Protein AF-A0AAW0KUQ9-F1 (afdb_monomer_lite)

Structure (mmCIF, N/CA/C/O backbone):
data_AF-A0AAW0KUQ9-F1
#
_entry.id   AF-A0AAW0KUQ9-F1
#
loop_
_atom_site.group_PDB
_atom_site.id
_atom_site.type_symbol
_atom_site.label_atom_id
_atom_site.label_alt_id
_atom_site.label_comp_id
_atom_site.label_asym_id
_atom_site.label_entity_id
_atom_site.label_seq_id
_atom_site.pdbx_PDB_ins_code
_atom_site.Cartn_x
_atom_site.Cartn_y
_atom_site.Cartn_z
_atom_site.occupancy
_atom_site.B_iso_or_equiv
_atom_site.auth_seq_id
_atom_site.auth_comp_id
_atom_site.auth_asym_id
_atom_site.auth_atom_id
_atom_site.pdbx_PDB_model_num
ATOM 1 N N . ILE A 1 1 ? 41.557 18.511 -35.188 1.00 44.22 1 ILE A N 1
ATOM 2 C CA . ILE A 1 1 ? 40.913 17.539 -34.271 1.00 44.22 1 ILE A CA 1
ATOM 3 C C . ILE A 1 1 ? 39.472 18.002 -34.086 1.00 44.22 1 ILE A C 1
ATOM 5 O O . ILE A 1 1 ? 39.302 19.095 -33.550 1.00 44.22 1 ILE A O 1
ATOM 9 N N . PRO A 1 2 ? 38.449 17.293 -34.593 1.00 38.22 2 PRO A N 1
ATOM 10 C CA . PRO A 1 2 ? 37.069 17.694 -34.353 1.00 38.22 2 PRO A CA 1
ATOM 11 C C . PRO A 1 2 ? 36.775 17.510 -32.862 1.00 38.22 2 PRO A C 1
ATOM 13 O O . PRO A 1 2 ? 37.041 16.447 -32.302 1.00 38.22 2 PRO A O 1
ATOM 16 N N . LYS A 1 3 ? 36.275 18.559 -32.206 1.00 46.00 3 LYS A N 1
ATOM 17 C CA . LYS A 1 3 ? 35.779 18.463 -30.833 1.00 46.00 3 LYS A CA 1
ATOM 18 C C . LYS A 1 3 ? 34.524 17.597 -30.873 1.00 46.00 3 LYS A C 1
ATOM 20 O O . LYS A 1 3 ? 33.524 18.012 -31.449 1.00 46.00 3 LYS A O 1
ATOM 25 N N . ILE A 1 4 ? 34.593 16.402 -30.292 1.00 55.06 4 ILE A N 1
ATOM 26 C CA . ILE A 1 4 ? 33.405 15.598 -30.006 1.00 55.06 4 ILE A CA 1
ATOM 27 C C . ILE A 1 4 ? 32.551 16.455 -29.075 1.00 55.06 4 ILE A C 1
ATOM 29 O O . ILE A 1 4 ? 32.948 16.737 -27.944 1.00 55.06 4 ILE A O 1
ATOM 33 N N . GLN A 1 5 ? 31.426 16.950 -29.585 1.00 54.12 5 GLN A N 1
ATOM 34 C CA . GLN A 1 5 ? 30.425 17.624 -28.775 1.00 54.12 5 GLN A CA 1
ATOM 35 C C . GLN A 1 5 ? 29.954 16.589 -27.752 1.00 54.12 5 GLN A C 1
ATOM 37 O O . GLN A 1 5 ? 29.337 15.591 -28.119 1.00 54.12 5 GLN A O 1
ATOM 42 N N . GLN A 1 6 ? 30.325 16.774 -26.484 1.00 53.06 6 GLN A N 1
ATOM 43 C CA . GLN A 1 6 ? 29.780 15.977 -25.394 1.00 53.06 6 GLN A CA 1
ATOM 44 C C . GLN A 1 6 ? 28.281 16.264 -25.351 1.00 53.06 6 GLN A C 1
ATOM 46 O O . GLN A 1 6 ? 27.852 17.301 -24.848 1.00 53.06 6 GLN A O 1
ATOM 51 N N . VAL A 1 7 ? 27.486 15.376 -25.944 1.00 62.62 7 VAL A N 1
ATOM 52 C CA . VAL A 1 7 ? 26.042 15.362 -25.738 1.00 62.62 7 VAL A CA 1
ATOM 53 C C . VAL A 1 7 ? 25.850 14.954 -24.286 1.00 62.62 7 VAL A C 1
ATOM 55 O O . VAL A 1 7 ? 26.019 13.789 -23.931 1.00 62.62 7 VAL A O 1
ATOM 58 N N . LEU A 1 8 ? 25.591 15.936 -23.426 1.00 61.00 8 LEU A N 1
ATOM 59 C CA . LEU A 1 8 ? 25.205 15.683 -22.049 1.00 61.00 8 LEU A CA 1
ATOM 60 C C . LEU A 1 8 ? 23.800 15.074 -22.096 1.00 61.00 8 LEU A C 1
ATOM 62 O O . LEU A 1 8 ? 22.823 15.777 -22.341 1.00 61.00 8 LEU A O 1
ATOM 66 N N . ILE A 1 9 ? 23.708 13.754 -21.947 1.00 70.31 9 ILE A N 1
ATOM 67 C CA . ILE A 1 9 ? 22.419 13.078 -21.804 1.00 70.31 9 ILE A CA 1
ATOM 68 C C . ILE A 1 9 ? 21.928 13.386 -20.389 1.00 70.31 9 ILE A C 1
ATOM 70 O O . ILE A 1 9 ? 22.537 12.948 -19.413 1.00 70.31 9 ILE A O 1
ATOM 74 N N . GLU A 1 10 ? 20.858 14.173 -20.279 1.00 77.56 10 GLU A N 1
ATOM 75 C CA . GLU A 1 10 ? 20.188 14.412 -19.002 1.00 77.56 10 GLU A CA 1
ATOM 76 C C . GLU A 1 10 ? 19.589 13.092 -18.500 1.00 77.56 10 GLU A C 1
ATOM 78 O O . GLU A 1 10 ? 18.872 12.403 -19.230 1.00 77.56 10 GLU A O 1
ATOM 83 N N . CYS A 1 11 ? 19.907 12.729 -17.259 1.00 80.50 11 CYS A N 1
ATOM 84 C CA . CYS A 1 11 ? 19.450 11.501 -16.625 1.00 80.50 11 CYS A CA 1
ATOM 85 C C . CYS A 1 11 ? 18.866 11.829 -15.250 1.00 80.50 11 CYS A C 1
ATOM 87 O O . CYS A 1 11 ? 19.411 12.664 -14.525 1.00 80.50 11 CYS A O 1
ATOM 89 N N . ARG A 1 12 ? 17.746 11.191 -14.907 1.00 80.88 12 ARG A N 1
ATOM 90 C CA . ARG A 1 12 ? 17.074 11.337 -13.610 1.00 80.88 12 ARG A CA 1
ATOM 91 C C . ARG A 1 12 ? 17.177 10.049 -12.809 1.00 80.88 12 ARG A C 1
ATOM 93 O O . ARG A 1 12 ? 17.339 8.968 -13.371 1.00 80.88 12 ARG A O 1
ATOM 100 N N . GLU A 1 13 ? 17.073 10.185 -11.491 1.00 80.12 13 GLU A N 1
ATOM 101 C CA . GLU A 1 13 ? 17.118 9.079 -10.536 1.00 80.12 13 GLU A CA 1
ATOM 102 C C . GLU A 1 13 ? 15.833 9.054 -9.702 1.00 80.12 13 GLU A C 1
ATOM 104 O O . GLU A 1 13 ? 15.380 10.096 -9.226 1.00 80.12 13 GLU A O 1
ATOM 109 N N . ARG A 1 14 ? 15.237 7.870 -9.513 1.00 73.31 14 ARG A N 1
ATOM 110 C CA . ARG A 1 14 ? 14.106 7.688 -8.586 1.00 73.31 14 ARG A CA 1
ATOM 111 C C . ARG A 1 14 ? 14.604 7.584 -7.133 1.00 73.31 14 ARG A C 1
ATOM 113 O O . ARG A 1 14 ? 15.648 6.967 -6.908 1.00 73.31 14 ARG A O 1
ATOM 120 N N . PRO A 1 15 ? 13.836 8.073 -6.137 1.00 66.94 15 PRO A N 1
ATOM 121 C CA . PRO A 1 15 ? 14.217 7.996 -4.719 1.00 66.94 15 PRO A CA 1
ATOM 122 C C . PRO A 1 15 ? 14.480 6.563 -4.233 1.00 66.94 15 PRO A C 1
ATOM 124 O O . PRO A 1 15 ? 15.316 6.336 -3.359 1.00 66.94 15 PRO A O 1
ATOM 127 N N . PHE A 1 16 ? 13.784 5.587 -4.824 1.00 59.12 16 PHE A N 1
ATOM 128 C CA . PHE A 1 16 ? 13.889 4.173 -4.488 1.00 59.12 16 PHE A CA 1
ATOM 129 C C . PHE A 1 16 ? 14.712 3.425 -5.542 1.00 59.12 16 PHE A C 1
ATOM 131 O O . PHE A 1 16 ? 14.485 3.561 -6.743 1.00 59.12 16 PHE A O 1
ATOM 138 N N . TRP A 1 17 ? 15.667 2.606 -5.090 1.00 68.38 17 TRP A N 1
ATOM 139 C CA . TRP A 1 17 ? 16.513 1.733 -5.927 1.00 68.38 17 TRP A CA 1
ATOM 140 C C . TRP A 1 17 ? 17.450 2.424 -6.922 1.00 68.38 17 TRP A C 1
ATOM 142 O O . TRP A 1 17 ? 18.147 1.732 -7.663 1.00 68.38 17 TRP A O 1
ATOM 152 N N . LYS A 1 18 ? 17.494 3.761 -6.923 1.00 76.00 18 LYS A N 1
ATOM 153 C CA . LYS A 1 18 ? 18.426 4.574 -7.713 1.00 76.00 18 LYS A CA 1
ATOM 154 C C . LYS A 1 18 ? 18.444 4.222 -9.205 1.00 76.00 18 LYS A C 1
ATOM 156 O O . LYS A 1 18 ? 19.491 4.234 -9.851 1.00 76.00 18 LYS A O 1
ATOM 161 N N . GLN A 1 19 ? 17.282 3.865 -9.764 1.00 82.25 19 GLN A N 1
ATOM 162 C CA . GLN A 1 19 ? 17.181 3.599 -11.197 1.00 82.25 19 GLN A CA 1
ATOM 163 C C . GLN A 1 19 ? 17.410 4.905 -11.961 1.00 82.25 19 GLN A C 1
ATOM 165 O O . GLN A 1 19 ? 16.663 5.866 -11.783 1.00 82.25 19 GLN A O 1
ATOM 170 N N . GLN A 1 20 ? 18.429 4.899 -12.817 1.00 84.81 20 GLN A N 1
ATOM 171 C CA . GLN A 1 20 ? 18.730 5.964 -13.766 1.00 84.81 20 GLN A CA 1
ATOM 172 C C . GLN A 1 20 ? 17.827 5.821 -14.999 1.00 84.81 20 GLN A C 1
ATOM 174 O O . GLN A 1 20 ? 17.703 4.722 -15.547 1.00 84.81 20 GLN A O 1
ATOM 179 N N . PHE A 1 21 ? 17.181 6.906 -15.423 1.00 82.62 21 PHE A N 1
ATOM 180 C CA . PHE A 1 21 ? 16.261 6.901 -16.561 1.00 82.62 21 PHE A CA 1
ATOM 181 C C . PHE A 1 21 ? 16.293 8.215 -17.355 1.00 82.62 21 PHE A C 1
ATOM 183 O O . PHE A 1 21 ? 16.642 9.278 -16.838 1.00 82.62 21 PHE A O 1
ATOM 190 N N . CYS A 1 22 ? 15.903 8.141 -18.632 1.00 85.69 22 CYS A N 1
ATOM 191 C CA . CYS A 1 22 ? 15.744 9.321 -19.480 1.00 85.69 22 CYS A CA 1
ATOM 192 C C . CYS A 1 22 ? 14.477 10.108 -19.083 1.00 85.69 22 CYS A C 1
ATOM 194 O O . CYS A 1 22 ? 13.405 9.500 -19.034 1.00 85.69 22 CYS A O 1
ATOM 196 N N . PRO A 1 23 ? 14.539 11.441 -18.873 1.00 85.69 23 PRO A N 1
ATOM 197 C CA . PRO A 1 23 ? 13.382 12.265 -18.491 1.00 85.69 23 PRO A CA 1
ATOM 198 C C . PRO A 1 23 ? 12.157 12.144 -19.411 1.00 85.69 23 PRO A C 1
ATOM 200 O O . PRO A 1 23 ? 11.029 12.367 -18.974 1.00 85.69 23 PRO A O 1
ATOM 203 N N . SER A 1 24 ? 12.342 11.761 -20.680 1.00 84.88 24 SER A N 1
ATOM 204 C CA . SER A 1 24 ? 11.230 11.514 -21.609 1.00 84.88 24 SER A CA 1
ATOM 205 C C . SER A 1 24 ? 10.258 10.448 -21.099 1.00 84.88 24 SER A C 1
ATOM 207 O O . SER A 1 24 ? 9.062 10.528 -21.381 1.00 84.88 24 SER A O 1
ATOM 209 N N . HIS A 1 25 ? 10.751 9.491 -20.308 1.00 84.94 25 HIS A N 1
ATOM 210 C CA . HIS A 1 25 ? 9.937 8.415 -19.755 1.00 84.94 25 HIS A CA 1
ATOM 211 C C . HIS A 1 25 ? 8.918 8.876 -18.701 1.00 84.94 25 HIS A C 1
ATOM 213 O O . HIS A 1 25 ? 8.027 8.119 -18.328 1.00 84.94 25 HIS A O 1
ATOM 219 N N . GLU A 1 26 ? 8.989 10.127 -18.237 1.00 80.81 26 GLU A N 1
ATOM 220 C CA . GLU A 1 26 ? 7.928 10.706 -17.400 1.00 80.81 26 GLU A CA 1
ATOM 221 C C . GLU A 1 26 ? 6.627 10.930 -18.180 1.00 80.81 26 GLU A C 1
ATOM 223 O O . GLU A 1 26 ? 5.550 10.963 -17.588 1.00 80.81 26 GLU A O 1
ATOM 228 N N . HIS A 1 27 ? 6.714 11.055 -19.507 1.00 84.12 27 HIS A N 1
ATOM 229 C CA . HIS A 1 27 ? 5.596 11.465 -20.358 1.00 84.12 27 HIS A CA 1
ATOM 230 C C . HIS A 1 27 ? 5.196 10.405 -21.394 1.00 84.12 27 HIS A C 1
ATOM 232 O O . HIS A 1 27 ? 4.111 10.487 -21.970 1.00 84.12 27 HIS A O 1
ATOM 238 N N . ASP A 1 28 ? 6.036 9.398 -21.639 1.00 86.69 28 ASP A N 1
ATOM 239 C CA . ASP A 1 28 ? 5.830 8.416 -22.713 1.00 86.69 28 ASP A CA 1
ATOM 240 C C . ASP A 1 28 ? 4.979 7.198 -22.319 1.00 86.69 28 ASP A C 1
ATOM 242 O O . ASP A 1 28 ? 4.781 6.288 -23.124 1.00 86.69 28 ASP A O 1
ATOM 246 N N . ARG A 1 29 ? 4.438 7.200 -21.094 1.00 84.06 29 ARG A N 1
ATOM 247 C CA . ARG A 1 29 ? 3.614 6.120 -20.527 1.00 84.06 29 ARG A CA 1
ATOM 248 C C . ARG A 1 29 ? 4.351 4.787 -20.395 1.00 84.06 29 ARG A C 1
ATOM 250 O O . ARG A 1 29 ? 3.696 3.744 -20.336 1.00 84.06 29 ARG A O 1
ATOM 257 N N . THR A 1 30 ? 5.683 4.807 -20.310 1.00 86.81 30 THR A N 1
ATOM 258 C CA . THR A 1 30 ? 6.458 3.623 -19.932 1.00 86.81 30 THR A CA 1
ATOM 259 C C . THR A 1 30 ? 5.879 3.057 -18.634 1.00 86.81 30 THR A C 1
ATOM 261 O O . THR A 1 30 ? 5.769 3.795 -17.650 1.00 86.81 30 THR A O 1
ATOM 264 N N . PRO A 1 31 ? 5.451 1.782 -18.612 1.00 87.19 31 PRO A N 1
ATOM 265 C CA . PRO A 1 31 ? 4.854 1.204 -17.421 1.00 87.19 31 PRO A CA 1
ATOM 266 C C . PRO A 1 31 ? 5.830 1.215 -16.244 1.00 87.19 31 PRO A C 1
ATOM 268 O O . PRO A 1 31 ? 7.039 1.056 -16.413 1.00 87.19 31 PRO A O 1
ATOM 271 N N . GLN A 1 32 ? 5.288 1.391 -15.043 1.00 89.94 32 GLN A N 1
ATOM 272 C CA . GLN A 1 32 ? 6.062 1.544 -13.814 1.00 89.94 32 GLN A CA 1
ATOM 273 C C . GLN A 1 32 ? 5.535 0.594 -12.741 1.00 89.94 32 GLN A C 1
ATOM 275 O O . GLN A 1 32 ? 4.351 0.247 -12.728 1.00 89.94 32 GLN A O 1
ATOM 280 N N . CYS A 1 33 ? 6.410 0.208 -11.816 1.00 90.81 33 CYS A N 1
ATOM 281 C CA . CYS A 1 33 ? 6.032 -0.476 -10.591 1.00 90.81 33 CYS A CA 1
ATOM 282 C C . CYS A 1 33 ? 5.128 0.442 -9.768 1.00 90.81 33 CYS A C 1
ATOM 284 O O . CYS A 1 33 ? 5.529 1.559 -9.446 1.00 90.81 33 CYS A O 1
ATOM 286 N N . CYS A 1 34 ? 3.959 -0.033 -9.353 1.00 89.62 34 CYS A N 1
ATOM 287 C CA . CYS A 1 34 ? 3.047 0.760 -8.536 1.00 89.62 34 CYS A CA 1
ATOM 288 C C . CYS A 1 34 ? 3.533 1.016 -7.102 1.00 89.62 34 CYS A C 1
ATOM 290 O O . CYS A 1 34 ? 2.896 1.788 -6.398 1.00 89.62 34 CYS A O 1
ATOM 292 N N . SER A 1 35 ? 4.606 0.357 -6.652 1.00 88.25 35 SER A N 1
ATOM 293 C CA . SER A 1 35 ? 5.127 0.506 -5.284 1.00 88.25 35 SER A CA 1
ATOM 294 C C . SER A 1 35 ? 6.447 1.261 -5.197 1.00 88.25 35 SER A C 1
ATOM 296 O O . SER A 1 35 ? 6.705 1.905 -4.189 1.00 88.25 35 SER A O 1
ATOM 298 N N . CYS A 1 36 ? 7.313 1.152 -6.207 1.00 86.88 36 CYS A N 1
ATOM 299 C CA . CYS A 1 36 ? 8.636 1.786 -6.188 1.00 86.88 36 CYS A CA 1
ATOM 300 C C . CYS A 1 36 ? 8.924 2.655 -7.413 1.00 86.88 36 CYS A C 1
ATOM 302 O O . CYS A 1 36 ? 10.061 3.087 -7.585 1.00 86.88 36 CYS A O 1
ATOM 304 N N . GLU A 1 37 ? 7.928 2.847 -8.286 1.00 87.19 37 GLU A N 1
ATOM 305 C CA . GLU A 1 37 ? 7.996 3.665 -9.509 1.00 87.19 37 GLU A CA 1
ATOM 306 C C . GLU A 1 37 ? 9.063 3.235 -10.523 1.00 87.19 37 GLU A C 1
ATOM 308 O O . GLU A 1 37 ? 9.320 3.919 -11.514 1.00 87.19 37 GLU A O 1
ATOM 313 N N . ARG A 1 38 ? 9.694 2.079 -10.303 1.00 88.00 38 ARG A N 1
ATOM 314 C CA . ARG A 1 38 ? 10.691 1.540 -11.219 1.00 88.00 38 ARG A CA 1
ATOM 315 C C . ARG A 1 38 ? 10.051 1.277 -12.575 1.00 88.00 38 ARG A C 1
ATOM 317 O O . ARG A 1 38 ? 9.016 0.620 -12.648 1.00 88.00 38 ARG A O 1
ATOM 324 N N . MET A 1 39 ? 10.683 1.751 -13.638 1.00 87.12 39 MET A N 1
ATOM 325 C CA . MET A 1 39 ? 10.212 1.550 -15.003 1.00 87.12 39 MET A CA 1
ATOM 326 C C . MET A 1 39 ? 10.429 0.105 -15.455 1.00 87.12 39 MET A C 1
ATOM 328 O O . MET A 1 39 ? 11.430 -0.541 -15.113 1.00 87.12 39 MET A O 1
ATOM 332 N N . GLU A 1 40 ? 9.484 -0.408 -16.234 1.00 86.69 40 GLU A N 1
ATOM 333 C CA . GLU A 1 40 ? 9.565 -1.717 -16.870 1.00 86.69 40 GLU A CA 1
ATOM 334 C C . GLU A 1 40 ? 10.532 -1.664 -18.059 1.00 86.69 40 GLU A C 1
ATOM 336 O O . GLU A 1 40 ? 10.277 -1.009 -19.069 1.00 86.69 40 GLU A O 1
ATOM 341 N N . THR A 1 41 ? 11.673 -2.344 -17.929 1.00 83.50 41 THR A N 1
ATOM 342 C CA . THR A 1 41 ? 12.632 -2.531 -19.025 1.00 83.50 41 THR A CA 1
ATOM 343 C C . THR A 1 41 ? 12.315 -3.817 -19.787 1.00 83.50 41 THR A C 1
ATOM 345 O O . THR A 1 41 ? 11.654 -4.708 -19.261 1.00 83.50 41 THR A O 1
ATOM 348 N N . ARG A 1 42 ? 12.839 -3.961 -21.012 1.00 81.75 42 ARG A N 1
ATOM 349 C CA . ARG A 1 42 ? 12.634 -5.170 -21.839 1.00 81.75 42 ARG A CA 1
ATOM 350 C C . ARG A 1 42 ? 13.083 -6.467 -21.154 1.00 81.75 42 ARG A C 1
ATOM 352 O O . ARG A 1 42 ? 12.523 -7.523 -21.427 1.00 81.75 42 ARG A O 1
ATOM 359 N N . ASP A 1 43 ? 14.063 -6.371 -20.261 1.00 82.06 43 ASP A N 1
ATOM 360 C CA . ASP A 1 43 ? 14.722 -7.523 -19.640 1.00 82.06 43 ASP A CA 1
ATOM 361 C C . ASP A 1 43 ? 14.128 -7.897 -18.272 1.00 82.06 43 ASP A C 1
ATOM 363 O O . ASP A 1 43 ? 14.513 -8.906 -17.678 1.00 82.06 43 ASP A O 1
ATOM 367 N N . ARG A 1 44 ? 13.201 -7.091 -17.737 1.00 81.62 44 ARG A N 1
ATOM 368 C CA . ARG A 1 44 ? 12.608 -7.297 -16.410 1.00 81.62 44 ARG A CA 1
ATOM 369 C C . ARG A 1 44 ? 11.126 -7.608 -16.530 1.00 81.62 44 ARG A C 1
ATOM 371 O O . ARG A 1 44 ? 10.376 -6.880 -17.163 1.00 81.62 44 ARG A O 1
ATOM 378 N N . LYS A 1 45 ? 10.698 -8.675 -15.858 1.00 85.31 45 LYS A N 1
ATOM 379 C CA . LYS A 1 45 ? 9.288 -9.069 -15.796 1.00 85.31 45 LYS A CA 1
ATOM 380 C C . LYS A 1 45 ? 8.595 -8.387 -14.623 1.00 85.31 45 LYS A C 1
ATOM 382 O O . LYS A 1 45 ? 9.182 -8.234 -13.553 1.00 85.31 45 LYS A O 1
ATOM 387 N N . TYR A 1 46 ? 7.349 -7.996 -14.846 1.00 92.44 46 TYR A N 1
ATOM 388 C CA . TYR A 1 46 ?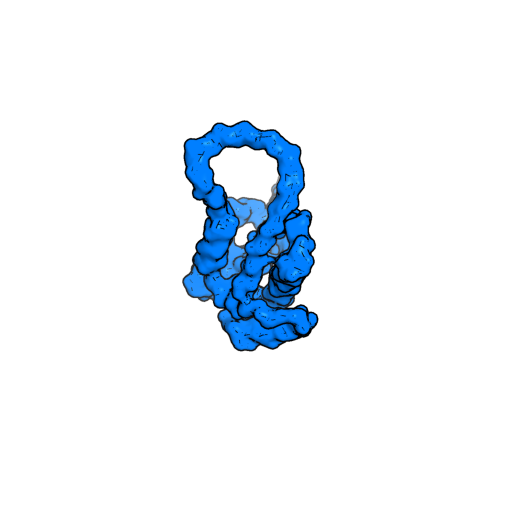 6.454 -7.437 -13.842 1.00 92.44 46 TYR A CA 1
ATOM 389 C C . TYR A 1 46 ? 5.227 -8.342 -13.728 1.00 92.44 46 TYR A C 1
ATOM 391 O O . TYR A 1 46 ? 4.803 -8.944 -14.716 1.00 92.44 46 TYR A O 1
ATOM 399 N N . LEU A 1 47 ? 4.660 -8.434 -12.528 1.00 92.69 47 LEU A N 1
ATOM 400 C CA . LEU A 1 47 ? 3.368 -9.067 -12.298 1.00 92.69 47 LEU A CA 1
ATOM 401 C C . LEU A 1 47 ? 2.260 -8.046 -12.585 1.00 92.69 47 LEU A C 1
ATOM 403 O O . LEU A 1 47 ? 2.319 -6.924 -12.081 1.00 92.69 47 LEU A O 1
ATOM 407 N N . LEU A 1 48 ? 1.266 -8.426 -13.389 1.00 93.12 48 LEU A N 1
ATOM 408 C CA . LEU A 1 48 ? 0.037 -7.653 -13.568 1.00 93.12 48 LEU A CA 1
ATOM 409 C C . LEU A 1 48 ? -0.948 -8.048 -12.462 1.00 93.12 48 LEU A C 1
ATOM 411 O O . LEU A 1 48 ? -1.281 -9.223 -12.339 1.00 93.12 48 LEU A O 1
ATOM 415 N N . LEU A 1 49 ? -1.373 -7.075 -11.664 1.00 91.50 49 LEU A N 1
ATOM 416 C CA . LEU A 1 49 ? -2.394 -7.234 -10.633 1.00 91.50 49 LEU A CA 1
ATOM 417 C C . LEU A 1 49 ? -3.798 -7.158 -11.252 1.00 91.50 49 LEU A C 1
ATOM 419 O O . LEU A 1 49 ? -3.979 -6.544 -12.306 1.00 91.50 49 LEU A O 1
ATOM 423 N N . ASP A 1 50 ? -4.791 -7.728 -10.568 1.00 88.56 50 ASP A N 1
ATOM 424 C CA . ASP A 1 50 ? -6.193 -7.752 -11.022 1.00 88.56 50 ASP A CA 1
ATOM 425 C C . ASP A 1 50 ? -6.787 -6.350 -11.255 1.00 88.56 50 ASP A C 1
ATOM 427 O O . ASP A 1 50 ? -7.577 -6.147 -12.176 1.00 88.56 50 ASP A O 1
ATOM 431 N N . ASP A 1 51 ? -6.331 -5.342 -10.504 1.00 86.69 51 ASP A N 1
ATOM 432 C CA . ASP A 1 51 ? -6.726 -3.939 -10.679 1.00 86.69 51 ASP A CA 1
ATOM 433 C C . ASP A 1 51 ? -5.964 -3.191 -11.801 1.00 86.69 51 ASP A C 1
ATOM 435 O O . ASP A 1 51 ? -6.072 -1.964 -11.945 1.00 86.69 51 ASP A O 1
ATOM 439 N N . GLY A 1 52 ? -5.175 -3.921 -12.596 1.00 89.69 52 GLY A N 1
ATOM 440 C CA . GLY A 1 52 ? -4.412 -3.425 -13.741 1.00 89.69 52 GLY A CA 1
ATOM 441 C C . GLY A 1 52 ? -3.072 -2.770 -13.394 1.00 89.69 52 GLY A C 1
ATOM 442 O O . GLY A 1 52 ? -2.383 -2.277 -14.291 1.00 89.69 52 GLY A O 1
ATOM 443 N N . ARG A 1 53 ? -2.673 -2.729 -12.115 1.00 92.06 53 ARG A N 1
ATOM 444 C CA . ARG A 1 53 ? -1.335 -2.264 -11.711 1.00 92.06 53 ARG A CA 1
ATOM 445 C C . ARG A 1 53 ? -0.249 -3.261 -12.081 1.00 92.06 53 ARG A C 1
ATOM 447 O O . ARG A 1 53 ? -0.488 -4.458 -12.174 1.00 92.06 53 ARG A O 1
ATOM 454 N N . LYS A 1 54 ? 0.978 -2.763 -12.231 1.00 92.88 54 LYS A N 1
ATOM 455 C CA . LYS A 1 54 ? 2.164 -3.602 -12.406 1.00 92.88 54 LYS A CA 1
ATOM 456 C C . LYS A 1 54 ? 3.052 -3.541 -11.176 1.00 92.88 54 LYS A C 1
ATOM 458 O O . LYS A 1 54 ? 3.328 -2.455 -10.672 1.00 92.88 54 LYS A O 1
ATOM 463 N N . LEU A 1 55 ? 3.547 -4.694 -10.742 1.00 93.12 55 LEU A N 1
ATOM 464 C CA . LEU A 1 55 ? 4.453 -4.828 -9.607 1.00 93.12 55 LEU A CA 1
ATOM 465 C C . LEU A 1 55 ? 5.754 -5.496 -10.058 1.00 93.12 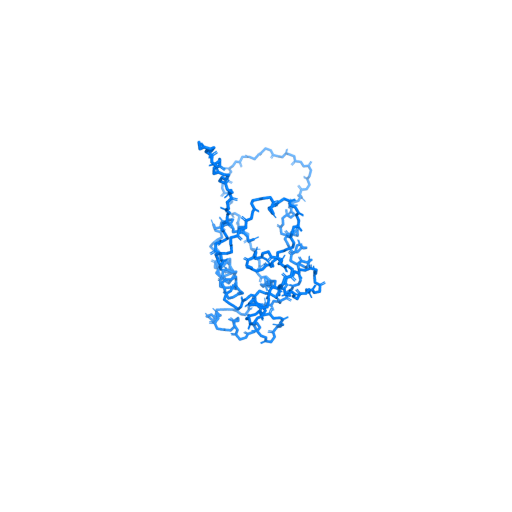55 LEU A C 1
ATOM 467 O O . LEU A 1 55 ? 5.728 -6.536 -10.716 1.00 93.12 55 LEU A O 1
ATOM 471 N N . CYS A 1 56 ? 6.905 -4.903 -9.736 1.00 92.06 56 CYS A N 1
ATOM 472 C CA . CYS A 1 56 ? 8.188 -5.548 -10.014 1.00 92.06 56 CYS A CA 1
ATOM 473 C C . CYS A 1 56 ? 8.420 -6.715 -9.041 1.00 92.06 56 CYS A C 1
ATOM 475 O O . CYS A 1 56 ? 7.929 -6.686 -7.913 1.00 92.06 56 CYS A O 1
ATOM 477 N N . LEU A 1 57 ? 9.200 -7.718 -9.454 1.00 91.00 57 LEU A N 1
ATOM 478 C CA . LEU A 1 57 ? 9.434 -8.922 -8.642 1.00 91.00 57 LEU A CA 1
ATOM 479 C C . LEU A 1 57 ? 10.066 -8.613 -7.273 1.00 91.00 57 LEU A C 1
ATOM 481 O O . LEU A 1 57 ? 9.677 -9.196 -6.276 1.00 91.00 57 LEU A O 1
ATOM 485 N N . GLU A 1 58 ? 10.949 -7.617 -7.201 1.00 90.56 58 GLU A N 1
ATOM 486 C CA . GLU A 1 58 ? 11.569 -7.200 -5.932 1.00 90.56 58 GLU A CA 1
ATOM 487 C C . GLU A 1 58 ? 10.559 -6.586 -4.947 1.00 90.56 58 GLU A C 1
ATOM 489 O O . GLU A 1 58 ? 10.709 -6.712 -3.736 1.00 90.56 58 GLU A O 1
ATOM 494 N N . CYS A 1 59 ? 9.518 -5.908 -5.446 1.00 91.12 59 CYS A N 1
ATOM 495 C CA . CYS A 1 59 ? 8.429 -5.442 -4.588 1.00 91.12 59 CYS A CA 1
ATOM 496 C C . CYS A 1 59 ? 7.459 -6.578 -4.253 1.00 91.12 59 CYS A C 1
ATOM 498 O O . CYS A 1 59 ? 6.957 -6.610 -3.132 1.00 91.12 59 CYS A O 1
ATOM 500 N N . LEU A 1 60 ? 7.231 -7.501 -5.194 1.00 92.62 60 LEU A N 1
ATOM 501 C CA . LEU A 1 60 ? 6.391 -8.682 -5.002 1.00 92.62 60 LEU A CA 1
ATOM 502 C C . LEU A 1 60 ? 6.901 -9.572 -3.863 1.00 92.62 60 LEU A C 1
ATOM 504 O O . LEU A 1 60 ? 6.085 -10.032 -3.076 1.00 92.62 60 LEU A O 1
ATOM 508 N N . ASP A 1 61 ? 8.220 -9.733 -3.715 1.00 92.94 61 ASP A N 1
ATOM 509 C CA . ASP A 1 61 ? 8.841 -10.566 -2.668 1.00 92.94 61 ASP A CA 1
ATOM 510 C C . ASP A 1 61 ? 8.418 -10.194 -1.235 1.00 92.94 61 ASP A C 1
ATOM 512 O O . ASP A 1 61 ? 8.534 -11.002 -0.315 1.00 92.94 61 ASP A O 1
ATOM 516 N N . SER A 1 62 ? 7.940 -8.966 -1.025 1.00 92.75 62 SER A N 1
ATOM 517 C CA . SER A 1 62 ? 7.444 -8.500 0.274 1.00 92.75 62 SER A CA 1
ATOM 518 C C . SER A 1 62 ? 6.021 -7.956 0.217 1.00 92.75 62 SER A C 1
ATOM 520 O O . SER A 1 62 ? 5.571 -7.346 1.187 1.00 92.75 62 SER A O 1
ATOM 522 N N . ALA A 1 63 ? 5.331 -8.097 -0.913 1.00 93.88 63 ALA A N 1
ATOM 523 C CA . ALA A 1 63 ? 4.011 -7.521 -1.094 1.00 93.88 63 ALA A CA 1
ATOM 524 C C . ALA A 1 63 ? 2.974 -8.256 -0.249 1.00 93.88 63 ALA A C 1
ATOM 526 O O . ALA A 1 63 ? 2.975 -9.478 -0.190 1.00 93.88 63 ALA A O 1
ATOM 527 N N . VAL A 1 64 ? 2.081 -7.493 0.377 1.00 93.50 64 VAL A N 1
ATOM 528 C CA . VAL A 1 64 ? 0.918 -8.033 1.083 1.00 93.50 64 VAL A CA 1
ATOM 529 C C . VAL A 1 64 ? -0.200 -8.225 0.067 1.00 93.50 64 VAL A C 1
ATOM 531 O O . VAL A 1 64 ? -0.740 -7.245 -0.461 1.00 93.50 64 VAL A O 1
ATOM 534 N N . MET A 1 65 ? -0.514 -9.478 -0.239 1.00 90.19 65 MET A N 1
ATOM 535 C CA . MET A 1 65 ? -1.425 -9.853 -1.322 1.00 90.19 65 MET A CA 1
ATOM 536 C C . MET A 1 65 ? -2.826 -10.209 -0.826 1.00 90.19 65 MET A C 1
ATOM 538 O O . MET A 1 65 ? -3.786 -10.070 -1.582 1.00 90.19 65 MET A O 1
ATOM 542 N N . ASP A 1 66 ? -2.961 -10.607 0.440 1.00 87.31 66 ASP A N 1
ATOM 543 C CA . ASP A 1 66 ? -4.243 -10.976 1.032 1.00 87.31 66 ASP A CA 1
ATOM 544 C C . ASP A 1 66 ? -4.396 -10.538 2.500 1.00 87.31 66 ASP A C 1
ATOM 546 O O . ASP A 1 66 ? -3.496 -9.983 3.140 1.00 87.31 66 ASP A O 1
ATOM 550 N N . THR A 1 67 ? -5.597 -10.757 3.040 1.00 84.88 67 THR A N 1
ATOM 551 C CA . THR A 1 67 ? -5.935 -10.398 4.421 1.00 84.88 67 THR A CA 1
ATOM 552 C C . THR A 1 67 ? -5.147 -11.205 5.450 1.00 84.88 67 THR A C 1
ATOM 554 O O . THR A 1 67 ? -4.829 -10.661 6.504 1.00 84.88 67 THR A O 1
ATOM 557 N N . ASN A 1 68 ? -4.793 -12.461 5.170 1.00 86.94 68 ASN A N 1
ATOM 558 C CA . ASN A 1 68 ? -4.060 -13.307 6.114 1.00 86.94 68 ASN A CA 1
ATOM 559 C C . ASN A 1 68 ? -2.622 -12.814 6.300 1.00 86.94 68 ASN A C 1
ATOM 561 O O . ASN A 1 68 ? -2.099 -12.867 7.410 1.00 86.94 68 ASN A O 1
ATOM 565 N N . GLU A 1 69 ? -2.004 -12.290 5.243 1.00 88.00 69 GLU A N 1
ATOM 566 C CA . GLU A 1 69 ? -0.687 -11.648 5.307 1.00 88.00 69 GLU A CA 1
ATOM 567 C C . GLU A 1 69 ? -0.735 -10.276 6.001 1.00 88.00 69 GLU A C 1
ATOM 569 O O . GLU A 1 69 ? 0.212 -9.883 6.693 1.00 88.00 69 GLU A O 1
ATOM 574 N N . CYS A 1 70 ? -1.846 -9.548 5.846 1.00 87.94 70 CYS A N 1
ATOM 575 C CA . CYS A 1 70 ? -2.037 -8.220 6.431 1.00 87.94 70 CYS A CA 1
ATOM 576 C C . CYS A 1 70 ? -2.392 -8.270 7.928 1.00 87.94 70 CYS A C 1
ATOM 578 O O . CYS A 1 70 ? -1.931 -7.442 8.714 1.00 87.94 70 CYS A O 1
ATOM 580 N N . GLN A 1 71 ? -3.186 -9.256 8.348 1.00 86.12 71 GLN A N 1
ATOM 581 C CA . GLN A 1 71 ? -3.684 -9.391 9.717 1.00 86.12 71 GLN A CA 1
ATOM 582 C C . GLN A 1 71 ? -2.590 -9.389 10.803 1.00 86.12 71 GLN A C 1
ATOM 584 O O . GLN A 1 71 ? -2.731 -8.623 11.760 1.00 86.12 71 GLN A O 1
ATOM 589 N N . PRO A 1 72 ? -1.494 -10.175 10.710 1.00 88.88 72 PRO A N 1
ATOM 590 C CA . PRO A 1 72 ? -0.444 -10.146 11.729 1.00 88.88 72 PRO A CA 1
ATOM 591 C C . PRO A 1 72 ? 0.231 -8.773 11.811 1.00 88.88 72 PRO A C 1
ATOM 593 O O . PRO A 1 72 ? 0.503 -8.295 12.907 1.00 88.88 72 PRO A O 1
ATOM 596 N N . LEU A 1 73 ? 0.422 -8.096 10.672 1.00 87.62 73 LEU A N 1
ATOM 597 C CA . LEU A 1 73 ? 0.981 -6.743 10.629 1.00 87.62 73 LEU A CA 1
ATOM 598 C C . LEU A 1 73 ? 0.053 -5.727 11.311 1.00 87.62 73 LEU A C 1
ATOM 600 O O . LEU A 1 73 ? 0.513 -4.865 12.053 1.00 87.62 73 LEU A O 1
ATOM 604 N N . TYR A 1 74 ? -1.256 -5.839 11.088 1.00 86.38 74 TYR A N 1
ATOM 605 C CA . TYR A 1 74 ? -2.248 -5.003 11.761 1.00 86.38 74 TYR A CA 1
ATOM 606 C C . TYR A 1 74 ? -2.224 -5.202 13.284 1.00 86.38 74 TYR A C 1
ATOM 608 O O . TYR A 1 74 ? -2.192 -4.221 14.025 1.00 86.38 74 TYR A O 1
ATOM 616 N N . ILE A 1 75 ? -2.162 -6.454 13.749 1.00 85.88 75 ILE A N 1
ATOM 617 C CA . ILE A 1 75 ? -2.084 -6.786 15.180 1.00 85.88 75 ILE A CA 1
ATOM 618 C C . ILE A 1 75 ? -0.796 -6.233 15.806 1.00 85.88 75 ILE A C 1
ATOM 620 O O . ILE A 1 75 ? -0.852 -5.669 16.894 1.00 85.88 75 ILE A O 1
ATOM 624 N N . GLU A 1 76 ? 0.347 -6.342 15.117 1.00 86.94 76 GLU A N 1
ATOM 625 C CA . GLU A 1 76 ? 1.629 -5.773 15.567 1.00 86.94 76 GLU A CA 1
ATOM 626 C C . GLU A 1 76 ? 1.552 -4.250 15.779 1.00 86.94 76 GLU A C 1
ATOM 628 O O . GLU A 1 76 ? 2.160 -3.717 16.707 1.00 86.94 76 GLU A O 1
ATOM 633 N N . ILE A 1 77 ? 0.801 -3.538 14.933 1.00 85.69 77 ILE A N 1
ATOM 634 C CA . ILE A 1 77 ? 0.645 -2.077 15.009 1.00 85.69 77 ILE A CA 1
ATOM 635 C C . ILE A 1 77 ? -0.437 -1.683 16.036 1.00 85.69 77 ILE A C 1
ATOM 637 O O . ILE A 1 77 ? -0.392 -0.595 16.624 1.00 85.69 77 ILE A O 1
ATOM 641 N N . GLN A 1 78 ? -1.417 -2.553 16.291 1.00 80.31 78 GLN A N 1
ATOM 642 C CA . GLN A 1 78 ? -2.541 -2.275 17.179 1.00 80.31 78 GLN A CA 1
ATOM 643 C C . GLN A 1 78 ? -2.165 -2.359 18.664 1.00 80.31 78 GLN A C 1
ATOM 645 O O . GLN A 1 78 ? -2.254 -3.399 19.307 1.00 80.31 78 GLN A O 1
ATOM 650 N N . ASN A 1 79 ? -1.900 -1.205 19.276 1.00 66.38 79 ASN A N 1
ATOM 651 C CA . ASN A 1 79 ? -1.668 -1.087 20.721 1.00 66.38 79 ASN A CA 1
ATOM 652 C C . ASN A 1 79 ? -2.976 -0.967 21.549 1.00 66.38 79 ASN A C 1
ATOM 654 O O . ASN A 1 79 ? -3.216 0.025 22.231 1.00 66.38 79 ASN A O 1
ATOM 658 N N . SER A 1 80 ? -3.843 -1.986 21.478 1.00 57.66 80 SER A N 1
ATOM 659 C CA . SER A 1 80 ? -4.869 -2.331 22.495 1.00 57.66 80 SER A CA 1
ATOM 660 C C . SER A 1 80 ? -6.025 -1.357 22.839 1.00 57.66 80 SER A C 1
ATOM 662 O O . SER A 1 80 ? -6.700 -1.555 23.847 1.00 57.66 80 SER A O 1
ATOM 664 N N . SER A 1 81 ? -6.357 -0.345 22.022 1.00 55.75 81 SER A N 1
ATOM 665 C CA . SER A 1 81 ? -7.389 0.648 22.416 1.00 55.75 81 SER A CA 1
ATOM 666 C C . SER A 1 81 ? -8.839 0.364 21.965 1.00 55.75 81 SER A C 1
ATOM 668 O O . SER A 1 81 ? -9.745 0.575 22.766 1.00 55.75 81 SER A O 1
ATOM 670 N N . LYS A 1 82 ? -9.085 -0.070 20.718 1.00 60.94 82 LYS A N 1
ATOM 671 C CA . LYS A 1 82 ? -10.382 -0.530 20.149 1.00 60.94 82 LYS A CA 1
ATOM 672 C C . LYS A 1 82 ? -10.096 -1.314 18.859 1.00 60.94 82 LYS A C 1
ATOM 674 O O . LYS A 1 82 ? -9.176 -0.923 18.145 1.00 60.94 82 LYS A O 1
ATOM 679 N N . GLU A 1 83 ? -10.853 -2.370 18.551 1.00 65.25 83 GLU A N 1
ATOM 680 C CA . GLU A 1 83 ? -10.776 -3.039 17.240 1.00 65.25 83 GLU A CA 1
ATOM 681 C C . GLU A 1 83 ? -11.470 -2.179 16.184 1.00 65.25 83 GLU A C 1
ATOM 683 O O . GLU A 1 83 ? -12.673 -1.928 16.255 1.00 65.25 83 GLU A O 1
ATOM 688 N N . ILE A 1 84 ? -10.692 -1.693 15.221 1.00 75.31 84 ILE A N 1
ATOM 689 C CA . ILE A 1 84 ? -11.207 -1.023 14.027 1.00 75.31 84 ILE A CA 1
ATOM 690 C C . ILE A 1 84 ? -11.037 -2.009 12.874 1.00 75.31 84 ILE A C 1
ATOM 692 O O . ILE A 1 84 ? -9.896 -2.388 12.608 1.00 75.31 84 ILE A O 1
ATOM 696 N N . PRO A 1 85 ? -12.108 -2.432 12.184 1.00 79.38 85 PRO A N 1
ATOM 697 C CA . PRO A 1 85 ? -11.990 -3.355 11.061 1.00 79.38 85 PRO A CA 1
ATOM 698 C C . PRO A 1 85 ? -10.985 -2.860 10.014 1.00 79.38 85 PRO A C 1
ATOM 700 O O . PRO A 1 85 ? -10.966 -1.673 9.681 1.00 79.38 85 PRO A O 1
ATOM 703 N N . MET A 1 86 ? -10.164 -3.766 9.488 1.00 84.06 86 MET A N 1
ATOM 704 C CA . MET A 1 86 ? -9.207 -3.487 8.417 1.00 84.06 86 MET A CA 1
ATOM 705 C C . MET A 1 86 ? -9.545 -4.346 7.200 1.00 84.06 86 MET A C 1
ATOM 707 O O . MET A 1 86 ? -9.813 -5.539 7.340 1.00 84.06 86 MET A O 1
ATOM 711 N N . PHE A 1 87 ? -9.536 -3.735 6.015 1.00 82.06 87 PHE A N 1
ATOM 712 C CA . PHE A 1 87 ? -9.776 -4.423 4.750 1.00 82.06 87 PHE A CA 1
ATOM 713 C C . PHE A 1 87 ? -8.674 -4.104 3.747 1.00 82.06 87 PHE A C 1
ATOM 715 O O . PHE A 1 87 ? -8.334 -2.939 3.521 1.00 82.06 87 PHE A O 1
ATOM 722 N N . LEU A 1 88 ? -8.159 -5.153 3.109 1.00 78.81 88 LEU A N 1
ATOM 723 C CA . LEU A 1 88 ? -7.300 -5.024 1.943 1.00 78.81 88 LEU A CA 1
ATOM 724 C C . LEU A 1 88 ? -8.193 -4.879 0.704 1.00 78.81 88 LEU A C 1
ATOM 726 O O . LEU A 1 88 ? -9.113 -5.674 0.516 1.00 78.81 88 LEU A O 1
ATOM 730 N N . VAL A 1 89 ? -7.975 -3.840 -0.099 1.00 83.69 89 VAL A N 1
ATOM 731 C CA . VAL A 1 89 ? -8.886 -3.452 -1.184 1.00 83.69 89 VAL A CA 1
ATOM 732 C C . VAL A 1 89 ? -8.151 -3.154 -2.484 1.00 83.69 89 VAL A C 1
ATOM 734 O O . VAL A 1 89 ? -6.978 -2.784 -2.478 1.00 83.69 89 VAL A O 1
ATOM 737 N N . GLU A 1 90 ? -8.862 -3.269 -3.603 1.00 80.75 90 GLU A N 1
ATOM 738 C CA . GLU A 1 90 ? -8.427 -2.782 -4.914 1.00 80.75 90 GLU A CA 1
ATOM 739 C C . GLU A 1 90 ? -8.556 -1.254 -5.028 1.00 80.75 90 GLU A C 1
ATOM 741 O O . GLU A 1 90 ? -9.314 -0.606 -4.293 1.00 80.75 90 GLU A O 1
ATOM 746 N N . ARG A 1 91 ? -7.860 -0.661 -6.008 1.00 79.75 91 ARG A N 1
ATOM 747 C CA . ARG A 1 91 ? -7.865 0.795 -6.242 1.00 79.75 91 ARG A CA 1
ATOM 748 C C . ARG A 1 91 ? -9.277 1.365 -6.426 1.00 79.75 91 ARG A C 1
ATOM 750 O O . ARG A 1 91 ? -9.570 2.467 -5.968 1.00 79.75 91 ARG A O 1
ATOM 757 N N . GLN A 1 92 ? -10.153 0.629 -7.098 1.00 78.50 92 GLN A N 1
ATOM 758 C CA . GLN A 1 92 ? -11.519 1.035 -7.409 1.00 78.50 92 GLN A CA 1
ATOM 759 C C . GLN A 1 92 ? -12.312 1.284 -6.120 1.00 78.50 92 GLN A C 1
ATOM 761 O O . GLN A 1 92 ? -12.928 2.339 -5.972 1.00 78.50 92 GLN A O 1
ATOM 766 N N . ALA A 1 93 ? -12.237 0.357 -5.161 1.00 75.00 93 ALA A N 1
ATOM 767 C CA . ALA A 1 93 ? -12.907 0.482 -3.870 1.00 75.00 93 ALA A CA 1
ATOM 768 C C . ALA A 1 93 ? -12.344 1.649 -3.039 1.00 75.00 93 ALA A C 1
ATOM 770 O O . ALA A 1 93 ? -13.110 2.394 -2.424 1.00 75.00 93 ALA A O 1
ATOM 771 N N . LEU A 1 94 ? -11.022 1.861 -3.079 1.00 72.56 94 LEU A N 1
ATOM 772 C CA . LEU A 1 94 ? -10.378 2.983 -2.391 1.00 72.56 94 LEU A CA 1
ATOM 773 C C . LEU A 1 94 ? -10.841 4.343 -2.947 1.00 72.56 94 LEU A C 1
ATOM 775 O O . LEU A 1 94 ? -11.171 5.252 -2.184 1.00 72.56 94 LEU A O 1
ATOM 779 N N . ASN A 1 95 ? -10.943 4.464 -4.273 1.00 76.25 95 ASN A N 1
ATOM 780 C CA . ASN A 1 95 ? -11.411 5.683 -4.934 1.00 76.25 95 ASN A CA 1
ATOM 781 C C . ASN A 1 95 ? -12.876 5.999 -4.605 1.00 76.25 95 ASN A C 1
ATOM 783 O O . ASN A 1 95 ? -13.206 7.157 -4.352 1.00 76.25 95 ASN A O 1
ATOM 787 N N . VAL A 1 96 ? -13.751 4.987 -4.558 1.00 71.75 96 VAL A N 1
ATOM 788 C CA . VAL A 1 96 ? -15.155 5.174 -4.151 1.00 71.75 96 VAL A CA 1
ATOM 789 C C . VAL A 1 96 ? -15.222 5.742 -2.732 1.00 71.75 96 VAL A C 1
ATOM 791 O O . VAL A 1 96 ? -15.856 6.776 -2.518 1.00 71.75 96 VAL A O 1
ATOM 794 N N . ALA A 1 97 ? -14.494 5.151 -1.780 1.00 68.94 97 ALA A N 1
ATOM 795 C CA . ALA A 1 97 ? -14.448 5.642 -0.402 1.00 68.94 97 ALA A CA 1
ATOM 796 C C . ALA A 1 97 ? -13.955 7.100 -0.305 1.00 68.94 97 ALA A C 1
ATOM 798 O O . ALA A 1 97 ? -14.497 7.895 0.470 1.00 68.94 97 ALA A O 1
ATOM 799 N N . TRP A 1 98 ? -12.968 7.481 -1.122 1.00 67.75 98 TRP A N 1
ATOM 800 C CA . TRP A 1 98 ? -12.491 8.861 -1.211 1.00 67.75 98 TRP A CA 1
ATOM 801 C C . TRP A 1 98 ? -13.570 9.822 -1.725 1.00 67.75 98 TRP A C 1
ATOM 803 O O . TRP A 1 98 ? -13.814 10.865 -1.113 1.00 67.75 98 TRP A O 1
ATOM 813 N N . THR A 1 99 ? -14.257 9.459 -2.814 1.00 64.06 99 THR A N 1
ATOM 814 C CA . THR A 1 99 ? -15.327 10.289 -3.391 1.00 64.06 99 THR A CA 1
ATOM 815 C C . THR A 1 99 ? -16.496 10.491 -2.428 1.00 64.06 99 THR A C 1
ATOM 817 O O . THR A 1 99 ? -17.004 11.607 -2.321 1.00 64.06 99 THR A O 1
ATOM 820 N N . GLU A 1 100 ? -16.872 9.467 -1.654 1.00 67.31 100 GLU A N 1
ATOM 821 C CA . GLU A 1 100 ? -17.913 9.593 -0.627 1.00 67.31 100 GLU A CA 1
ATOM 822 C C . GLU A 1 100 ? -17.487 10.520 0.522 1.00 67.31 100 GLU A C 1
ATOM 824 O O . GLU A 1 100 ? -18.281 11.339 0.986 1.00 67.31 100 GLU A O 1
ATOM 829 N N . LYS A 1 101 ? -16.219 10.466 0.955 1.00 61.06 101 LYS A N 1
ATOM 830 C CA . LYS A 1 101 ? -15.676 11.364 1.993 1.00 61.06 101 LYS A CA 1
ATOM 831 C C . LYS A 1 101 ? -15.652 12.830 1.549 1.00 61.06 101 LYS A C 1
ATOM 833 O O . LYS A 1 101 ? -15.811 13.721 2.384 1.00 61.06 101 LYS A O 1
ATOM 838 N N . MET A 1 102 ? -15.423 13.079 0.260 1.00 50.69 102 MET A N 1
ATOM 839 C CA . MET A 1 102 ? -15.317 14.423 -0.314 1.00 50.69 102 MET A CA 1
ATOM 840 C C . MET A 1 102 ? -16.647 15.022 -0.774 1.00 50.69 102 MET A C 1
ATOM 842 O O . MET A 1 102 ? -16.664 16.196 -1.145 1.00 50.69 102 MET A O 1
ATOM 846 N N . ARG A 1 103 ? -17.762 14.280 -0.725 1.00 45.53 103 ARG A N 1
ATOM 847 C CA . ARG A 1 103 ? -19.081 14.848 -1.027 1.00 45.53 103 ARG A CA 1
ATOM 848 C C . ARG A 1 103 ? -19.384 16.016 -0.078 1.00 45.53 103 ARG A C 1
ATOM 850 O O . ARG A 1 103 ? -19.493 15.804 1.135 1.00 45.53 103 ARG A O 1
ATOM 857 N N . PRO A 1 104 ? -19.573 17.247 -0.591 1.00 38.03 104 PRO A N 1
ATOM 858 C CA . PRO A 1 104 ? -20.108 18.327 0.219 1.00 38.03 104 PRO A CA 1
ATOM 859 C C . PRO A 1 104 ? -21.497 17.908 0.701 1.00 38.03 104 PRO A C 1
ATOM 861 O O . PRO A 1 104 ? -22.345 17.523 -0.105 1.00 38.03 104 PRO A O 1
ATOM 864 N N . ARG A 1 105 ?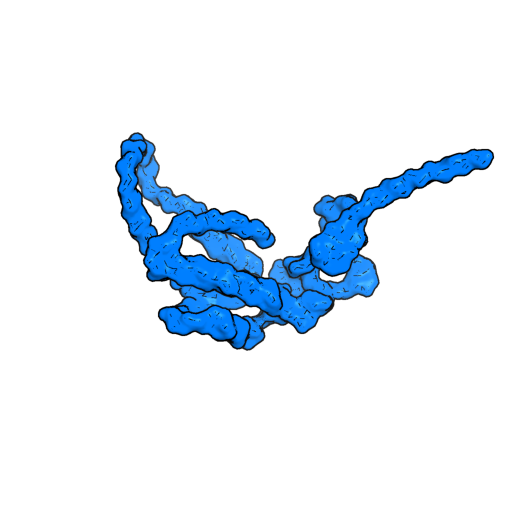 -21.753 17.978 2.012 1.00 45.03 105 ARG A N 1
ATOM 865 C CA . ARG A 1 105 ? -23.124 17.896 2.526 1.00 45.03 105 ARG A CA 1
ATOM 866 C C . ARG A 1 105 ? -23.863 19.143 2.046 1.00 45.03 105 ARG A C 1
ATOM 868 O O . ARG A 1 105 ? -23.775 20.187 2.683 1.00 45.03 105 ARG A O 1
ATOM 875 N N . MET A 1 106 ? -24.540 19.043 0.909 1.00 35.41 106 MET A N 1
ATOM 876 C CA . MET A 1 106 ? -25.488 20.058 0.469 1.00 35.41 106 MET A CA 1
ATOM 877 C C . MET A 1 106 ? -26.703 19.973 1.394 1.00 35.41 106 MET A C 1
ATOM 879 O O . MET A 1 106 ? -27.432 18.985 1.369 1.00 35.41 106 MET A O 1
ATOM 883 N N . VAL A 1 107 ? -26.877 20.979 2.249 1.00 38.09 107 VAL A N 1
ATOM 884 C CA . VAL A 1 107 ? -28.141 21.242 2.941 1.00 38.09 107 VAL A CA 1
ATOM 885 C C . VAL A 1 107 ? -28.752 22.454 2.248 1.00 38.09 107 VAL A C 1
ATOM 887 O O . VAL A 1 107 ? -28.146 23.521 2.244 1.00 38.09 107 VAL A O 1
ATOM 890 N N . ASP A 1 108 ? 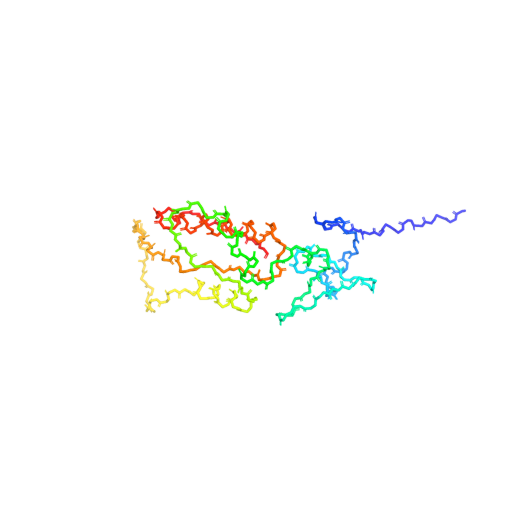-29.881 22.215 1.585 1.00 41.00 108 ASP A N 1
ATOM 891 C CA . ASP A 1 108 ? -30.861 23.148 1.017 1.00 41.00 108 ASP A CA 1
ATOM 892 C C . ASP A 1 108 ? -30.399 24.577 0.691 1.00 41.00 108 ASP A C 1
ATOM 894 O O . ASP A 1 108 ? -30.455 25.477 1.519 1.00 41.00 108 ASP A O 1
ATOM 898 N N . ASN A 1 109 ? -30.013 24.748 -0.578 1.00 40.81 109 ASN A N 1
ATOM 899 C CA . ASN A 1 109 ? -30.169 25.876 -1.515 1.00 40.81 109 ASN A CA 1
ATOM 900 C C . ASN A 1 109 ? -30.497 27.317 -1.039 1.00 40.81 109 ASN A C 1
ATOM 902 O O . ASN A 1 109 ? -31.095 28.074 -1.805 1.00 40.81 109 ASN A O 1
ATOM 906 N N . GLN A 1 110 ? -30.094 27.752 0.152 1.00 35.22 110 GLN A N 1
ATOM 907 C CA . GLN A 1 110 ? -30.188 29.150 0.573 1.00 35.22 110 GLN A CA 1
ATOM 908 C C . GLN A 1 110 ? -28.840 29.643 1.093 1.00 35.22 110 GLN A C 1
ATOM 910 O O . GLN A 1 110 ? -28.276 29.117 2.049 1.00 35.22 110 GLN A O 1
ATOM 915 N N . ILE A 1 111 ? -28.325 30.676 0.426 1.00 34.94 111 ILE A N 1
ATOM 916 C CA . ILE A 1 111 ? -27.192 31.472 0.889 1.00 34.94 111 ILE A CA 1
ATOM 917 C C . ILE A 1 111 ? -27.704 32.274 2.088 1.00 34.94 111 ILE A C 1
ATOM 919 O O . ILE A 1 111 ? -28.422 33.256 1.915 1.00 34.94 111 ILE A O 1
ATOM 923 N N . ILE A 1 112 ? -27.381 31.819 3.296 1.00 33.53 112 ILE A N 1
ATOM 924 C CA . ILE A 1 112 ? -27.568 32.587 4.529 1.00 33.53 112 ILE A CA 1
ATOM 925 C C . ILE A 1 112 ? -26.203 33.176 4.877 1.00 33.53 112 ILE A C 1
ATOM 927 O O . ILE A 1 112 ? -25.223 32.434 4.962 1.00 33.53 112 ILE A O 1
ATOM 931 N N . ASP A 1 113 ? -26.143 34.497 5.018 1.00 34.66 113 ASP A N 1
ATOM 932 C CA . ASP A 1 113 ? -24.942 35.241 5.397 1.00 34.66 113 ASP A CA 1
ATOM 933 C C . ASP A 1 113 ? -24.365 34.667 6.705 1.00 34.66 113 ASP A C 1
ATOM 935 O O . ASP A 1 113 ? -25.069 34.536 7.711 1.00 34.66 113 ASP A O 1
ATOM 939 N N . VAL A 1 114 ? -23.112 34.207 6.664 1.00 39.16 114 VAL A N 1
ATOM 940 C CA . VAL A 1 114 ? -22.466 33.521 7.790 1.00 39.16 114 VAL A CA 1
ATOM 941 C C . VAL A 1 114 ? -21.815 34.575 8.673 1.00 39.16 114 VAL A C 1
ATOM 943 O O . VAL A 1 114 ? -20.648 34.918 8.496 1.00 39.16 114 VAL A O 1
ATOM 946 N N . GLU A 1 115 ? -22.549 35.039 9.681 1.00 40.62 115 GLU A N 1
ATOM 947 C CA . GLU A 1 115 ? -21.914 35.595 10.873 1.00 40.62 115 GLU A CA 1
ATOM 948 C C . GLU A 1 115 ? -21.104 34.480 11.550 1.00 40.62 115 GLU A C 1
ATOM 950 O O . GLU A 1 115 ? -21.625 33.447 11.995 1.00 40.62 115 GLU A O 1
ATOM 955 N N . THR A 1 116 ? -19.785 34.671 11.555 1.00 40.31 116 THR A N 1
ATOM 956 C CA . THR A 1 116 ? -18.783 33.758 12.102 1.00 40.31 116 THR A CA 1
ATOM 957 C C . THR A 1 116 ? -18.815 33.758 13.625 1.00 40.31 116 THR A C 1
ATOM 959 O O . THR A 1 116 ? -17.914 34.275 14.279 1.00 40.31 116 THR A O 1
ATOM 962 N N . GLU A 1 117 ? -19.828 33.129 14.203 1.00 31.25 117 GLU A N 1
ATOM 963 C CA . GLU A 1 117 ? -19.741 32.650 15.578 1.00 31.25 117 GLU A CA 1
ATOM 964 C C . GLU A 1 117 ? -19.006 31.301 15.578 1.00 31.25 117 GLU A C 1
ATOM 966 O O . GLU A 1 117 ? -19.378 30.409 14.799 1.00 31.25 117 GLU A O 1
ATOM 971 N N . PRO A 1 118 ? -17.971 31.101 16.421 1.00 36.31 118 PRO A N 1
ATOM 972 C CA . PRO A 1 118 ? -17.214 29.860 16.490 1.00 36.31 118 PRO A CA 1
ATOM 973 C C . PRO A 1 118 ? -18.080 28.771 17.129 1.00 36.31 118 PRO A C 1
ATOM 975 O O . PRO A 1 118 ? -17.920 28.378 18.284 1.00 36.31 118 PRO A O 1
ATOM 978 N N . ARG A 1 119 ? -19.024 28.233 16.356 1.00 36.81 119 ARG A N 1
ATOM 979 C CA . ARG A 1 119 ? -19.715 27.002 16.710 1.00 36.81 119 ARG A CA 1
ATOM 980 C C . ARG A 1 119 ? -18.671 25.901 16.693 1.00 36.81 119 ARG A C 1
ATOM 982 O O . ARG A 1 119 ? -18.175 25.502 15.641 1.00 36.81 119 ARG A O 1
ATOM 989 N N . ARG A 1 120 ? -18.347 25.392 17.880 1.00 41.09 120 ARG A N 1
ATOM 990 C CA . ARG A 1 120 ? -17.587 24.157 18.064 1.00 41.09 120 ARG A CA 1
ATOM 991 C C . ARG A 1 120 ? -18.376 23.024 17.408 1.00 41.09 120 ARG A C 1
ATOM 993 O O . ARG A 1 120 ? -19.235 22.406 18.032 1.00 41.09 120 ARG A O 1
ATOM 1000 N N . LEU A 1 121 ? -18.106 22.781 16.128 1.00 42.62 121 LEU A N 1
ATOM 1001 C CA . LEU A 1 121 ? -18.636 21.649 15.385 1.00 42.62 121 LEU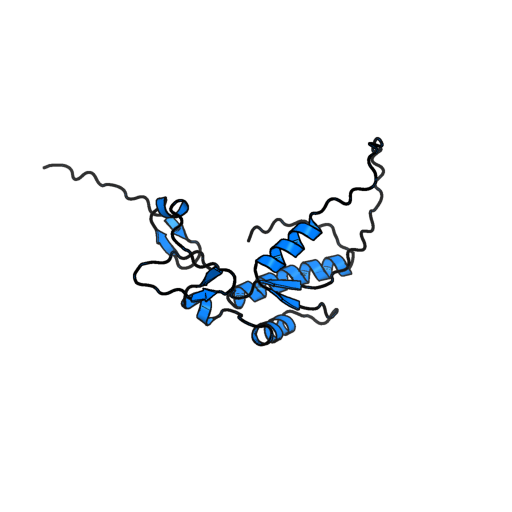 A CA 1
ATOM 1002 C C . LEU A 1 121 ? -18.069 20.386 16.034 1.00 42.62 121 LEU A C 1
ATOM 1004 O O . LEU A 1 121 ? -16.970 19.943 15.708 1.00 42.62 121 LEU A O 1
ATOM 1008 N N . ILE A 1 122 ? -18.807 19.801 16.978 1.00 42.50 122 ILE A N 1
ATOM 1009 C CA . ILE A 1 122 ? -18.533 18.447 17.456 1.00 42.50 122 ILE A CA 1
ATOM 1010 C C . ILE A 1 122 ? -18.910 17.515 16.300 1.00 42.50 122 ILE A C 1
ATOM 1012 O O . ILE A 1 122 ? -19.996 16.940 16.265 1.00 42.50 122 ILE A O 1
ATOM 1016 N N . ARG A 1 123 ? -18.034 17.403 15.294 1.00 47.03 123 ARG A N 1
ATOM 1017 C CA . ARG A 1 123 ? -18.151 16.372 14.266 1.00 47.03 123 ARG A CA 1
ATOM 1018 C C . ARG A 1 123 ? -17.879 15.038 14.953 1.00 47.03 123 ARG A C 1
ATOM 1020 O O . ARG A 1 123 ? -16.730 14.664 15.157 1.00 47.03 123 ARG A O 1
ATOM 1027 N N . ARG A 1 124 ? -18.943 14.321 15.320 1.00 46.06 124 ARG A N 1
ATOM 1028 C CA . ARG A 1 124 ? -18.868 12.882 15.597 1.00 46.06 124 ARG A CA 1
ATOM 1029 C C . ARG A 1 124 ? -18.587 12.189 14.264 1.00 46.06 124 ARG A C 1
ATOM 1031 O O . ARG A 1 124 ? -19.505 11.911 13.504 1.00 46.06 124 ARG A O 1
ATOM 1038 N N . CYS A 1 125 ? -17.310 12.049 13.931 1.00 56.22 125 CYS A N 1
ATOM 1039 C CA . CYS A 1 125 ? -16.864 11.268 12.787 1.00 56.22 125 CYS A CA 1
ATOM 1040 C C . CYS A 1 125 ? -16.532 9.872 13.312 1.00 56.22 125 CYS A C 1
ATOM 1042 O O . CYS A 1 125 ? -15.560 9.710 14.051 1.00 56.22 125 CYS A O 1
ATOM 1044 N N . GLU A 1 126 ? -17.378 8.896 13.007 1.00 64.44 126 GLU A N 1
ATOM 1045 C CA . GLU A 1 126 ? -17.121 7.502 13.357 1.00 64.44 126 GLU A CA 1
ATOM 1046 C C . GLU A 1 126 ? -16.097 6.930 12.376 1.00 64.44 126 GLU A C 1
ATOM 1048 O O . GLU A 1 126 ? -16.234 7.069 11.161 1.00 64.44 126 GLU A O 1
ATOM 1053 N N . VAL A 1 127 ? -15.037 6.323 12.906 1.00 72.00 127 VAL A N 1
ATOM 1054 C CA . VAL A 1 127 ? -14.097 5.550 12.092 1.00 72.00 127 VAL A CA 1
ATOM 1055 C C . VAL A 1 127 ? -14.716 4.174 11.902 1.00 72.00 127 VAL A C 1
ATOM 1057 O O . VAL A 1 127 ? -14.861 3.437 12.874 1.00 72.00 127 VAL A O 1
ATOM 1060 N N . THR A 1 128 ? -15.109 3.851 10.673 1.00 76.44 128 THR A N 1
ATOM 1061 C CA . THR A 1 128 ? -15.811 2.601 10.353 1.00 76.44 128 THR A CA 1
ATOM 1062 C C . THR A 1 128 ? -14.855 1.468 9.998 1.00 76.44 128 THR A C 1
ATOM 1064 O O . THR A 1 128 ? -15.067 0.339 10.428 1.00 76.44 128 THR A O 1
ATOM 1067 N N . ALA A 1 129 ? -13.798 1.764 9.239 1.00 80.94 129 ALA A N 1
ATOM 1068 C CA . ALA A 1 129 ? -12.767 0.808 8.857 1.00 80.94 129 ALA A CA 1
ATOM 1069 C C . ALA A 1 129 ? -11.484 1.512 8.386 1.00 80.94 129 ALA A C 1
ATOM 1071 O O . ALA A 1 129 ? -11.509 2.695 8.036 1.00 80.94 129 ALA A O 1
ATOM 1072 N N . ILE A 1 130 ? -10.382 0.764 8.335 1.00 83.62 130 ILE A N 1
ATOM 1073 C CA . ILE A 1 130 ? -9.133 1.146 7.667 1.00 83.62 130 ILE A CA 1
ATOM 1074 C C . ILE A 1 130 ? -9.038 0.354 6.363 1.00 83.62 130 ILE A C 1
ATOM 1076 O O . ILE A 1 130 ? -9.071 -0.875 6.375 1.00 83.62 130 ILE A O 1
ATOM 1080 N N . LEU A 1 131 ? -8.937 1.059 5.237 1.00 84.12 131 LEU A N 1
ATOM 1081 C CA . LEU A 1 131 ? -8.778 0.452 3.918 1.00 84.12 131 LEU A CA 1
ATOM 1082 C C . LEU A 1 131 ? -7.321 0.578 3.485 1.00 84.12 131 LEU A C 1
ATOM 1084 O O . LEU A 1 131 ? -6.774 1.680 3.501 1.00 84.12 131 LEU A O 1
ATOM 1088 N N . VAL A 1 132 ? -6.707 -0.531 3.079 1.00 85.75 132 VAL A N 1
ATOM 1089 C CA . VAL A 1 132 ? -5.328 -0.549 2.578 1.00 85.75 132 VAL A CA 1
ATOM 1090 C C . VAL A 1 132 ? -5.298 -1.166 1.191 1.00 85.75 132 VAL A C 1
ATOM 1092 O O . VAL A 1 132 ? -5.932 -2.187 0.944 1.00 85.75 132 VAL A O 1
ATOM 1095 N N . LEU A 1 133 ? -4.570 -0.544 0.269 1.00 87.94 133 LEU A N 1
ATOM 1096 C CA . LEU A 1 133 ? -4.412 -1.059 -1.087 1.00 87.94 133 LEU A CA 1
ATOM 1097 C C . LEU A 1 133 ? -3.554 -2.337 -1.072 1.00 87.94 133 LEU A C 1
ATOM 1099 O O . LEU A 1 133 ? -2.459 -2.333 -0.511 1.00 87.94 133 LEU A O 1
ATOM 1103 N N . TYR A 1 134 ? -4.024 -3.415 -1.704 1.00 90.44 134 TYR A N 1
ATOM 1104 C CA . TYR A 1 134 ? -3.246 -4.658 -1.827 1.00 90.44 134 TYR A CA 1
ATOM 1105 C C . TYR A 1 134 ? -2.016 -4.504 -2.737 1.00 90.44 134 TYR A C 1
ATOM 1107 O O . TYR A 1 134 ? -1.908 -3.557 -3.524 1.00 90.44 134 TYR A O 1
ATOM 1115 N N . GLY A 1 135 ? -1.080 -5.449 -2.659 1.00 89.06 135 GLY A N 1
ATOM 1116 C CA . GLY A 1 135 ? 0.103 -5.469 -3.521 1.00 89.06 135 GLY A CA 1
ATOM 1117 C C . GLY A 1 135 ? 1.138 -4.398 -3.170 1.00 89.06 135 GLY A C 1
ATOM 1118 O O . GLY A 1 135 ? 1.946 -4.021 -4.016 1.00 89.06 135 GLY A O 1
ATOM 1119 N N . LEU A 1 136 ? 1.102 -3.877 -1.939 1.00 91.00 136 LEU A N 1
ATOM 1120 C CA . LEU A 1 136 ? 2.123 -2.980 -1.401 1.00 91.00 136 LEU A CA 1
ATOM 1121 C C . LEU A 1 136 ? 3.141 -3.772 -0.559 1.00 91.00 136 LEU A C 1
ATOM 1123 O O . LEU A 1 136 ? 2.734 -4.656 0.201 1.00 91.00 136 LEU A O 1
ATOM 1127 N N . PRO A 1 137 ? 4.452 -3.460 -0.649 1.00 93.25 137 PRO A N 1
ATOM 1128 C CA . PRO A 1 137 ? 5.482 -4.026 0.220 1.00 93.25 137 PRO A CA 1
ATOM 1129 C C . PRO A 1 137 ? 5.120 -3.911 1.702 1.00 93.25 137 PRO A C 1
ATOM 1131 O O . PRO A 1 137 ? 4.638 -2.866 2.137 1.00 93.25 137 PRO A O 1
ATOM 1134 N N . ARG A 1 138 ? 5.426 -4.936 2.504 1.00 91.44 138 ARG A N 1
ATOM 1135 C CA . ARG A 1 138 ? 5.043 -5.046 3.924 1.00 91.44 138 ARG A CA 1
ATOM 1136 C C . ARG A 1 138 ? 5.401 -3.808 4.748 1.00 91.44 138 ARG A C 1
ATOM 1138 O O . ARG A 1 138 ? 4.593 -3.363 5.555 1.00 91.44 138 ARG A O 1
ATOM 1145 N N . LEU A 1 139 ? 6.580 -3.222 4.529 1.00 90.12 139 LEU A N 1
ATOM 1146 C CA . LEU A 1 139 ? 6.996 -1.992 5.217 1.00 90.12 139 LEU A CA 1
ATOM 1147 C C . LEU A 1 139 ? 6.129 -0.784 4.839 1.00 90.12 139 LEU A C 1
ATOM 1149 O O . LEU A 1 139 ? 5.755 -0.003 5.711 1.00 90.12 139 LEU A O 1
ATOM 1153 N N . LEU A 1 140 ? 5.779 -0.650 3.557 1.00 89.69 140 LEU A N 1
ATOM 1154 C CA . LEU A 1 140 ? 4.909 0.423 3.082 1.00 89.69 140 LEU A CA 1
ATOM 1155 C C . LEU A 1 140 ? 3.490 0.241 3.635 1.00 89.69 140 LEU A C 1
ATOM 1157 O O . LEU A 1 140 ? 2.953 1.165 4.242 1.00 89.69 140 LEU A O 1
ATOM 1161 N N . THR A 1 141 ? 2.939 -0.970 3.530 1.00 91.44 141 THR A N 1
ATOM 1162 C CA . THR A 1 141 ? 1.663 -1.370 4.145 1.00 91.44 141 THR A CA 1
ATOM 1163 C C . THR A 1 141 ? 1.639 -1.039 5.637 1.00 91.44 141 THR A C 1
ATOM 1165 O O . THR A 1 141 ? 0.693 -0.420 6.117 1.00 91.44 141 THR A O 1
ATOM 1168 N N . GLY A 1 142 ? 2.705 -1.375 6.369 1.00 91.38 142 GLY A N 1
ATOM 1169 C CA . GLY A 1 142 ? 2.820 -1.095 7.799 1.00 91.38 142 GLY A CA 1
ATOM 1170 C C . GLY A 1 142 ? 2.843 0.401 8.110 1.00 91.38 142 GLY A C 1
ATOM 1171 O O . GLY A 1 142 ? 2.166 0.846 9.033 1.00 91.38 142 GLY A O 1
ATOM 1172 N N . SER A 1 143 ? 3.562 1.196 7.311 1.00 90.06 143 SER A N 1
ATOM 1173 C CA . SER A 1 143 ? 3.584 2.655 7.473 1.00 90.06 143 SER A CA 1
ATOM 1174 C C . SER A 1 143 ? 2.209 3.296 7.240 1.00 90.06 143 SER A C 1
ATOM 1176 O O . SER A 1 143 ? 1.795 4.142 8.032 1.00 90.06 143 SER A O 1
ATOM 1178 N N . ILE A 1 144 ? 1.469 2.838 6.222 1.00 89.56 144 ILE A N 1
ATOM 1179 C CA . ILE A 1 144 ? 0.101 3.287 5.925 1.00 89.56 144 ILE A CA 1
ATOM 1180 C C . ILE A 1 144 ? -0.841 2.895 7.063 1.00 89.56 144 ILE A C 1
ATOM 1182 O O . ILE A 1 144 ? -1.577 3.738 7.565 1.00 89.56 144 ILE A O 1
ATOM 1186 N N . LEU A 1 145 ? -0.784 1.645 7.529 1.00 90.19 145 LEU A N 1
ATOM 1187 C CA . LEU A 1 145 ? -1.587 1.185 8.662 1.00 90.19 145 LEU A CA 1
ATOM 1188 C C . LEU A 1 145 ? -1.333 2.030 9.911 1.00 90.19 145 LEU A C 1
ATOM 1190 O O . LEU A 1 145 ? -2.279 2.546 10.498 1.00 90.19 145 LEU A O 1
ATOM 1194 N N . ALA A 1 146 ? -0.072 2.234 10.290 1.00 89.75 146 ALA A N 1
ATOM 1195 C CA . ALA A 1 146 ? 0.278 3.058 11.444 1.00 89.75 146 ALA A CA 1
ATOM 1196 C C . ALA A 1 146 ? -0.227 4.503 11.294 1.00 89.75 146 ALA A C 1
ATOM 1198 O O . ALA A 1 146 ? -0.758 5.079 12.249 1.00 89.75 146 ALA A O 1
ATOM 1199 N N . HIS A 1 147 ? -0.108 5.072 10.092 1.00 86.56 147 HIS A N 1
ATOM 1200 C CA . HIS A 1 147 ? -0.614 6.403 9.773 1.00 86.56 147 HIS A CA 1
ATOM 1201 C C . HIS A 1 147 ? -2.137 6.496 9.945 1.00 86.56 147 HIS A C 1
ATOM 1203 O O . HIS A 1 147 ? -2.639 7.364 10.664 1.00 86.56 147 HIS A O 1
ATOM 1209 N N . GLU A 1 148 ? -2.884 5.569 9.349 1.00 85.31 148 GLU A N 1
ATOM 1210 C CA . GLU A 1 148 ? -4.344 5.560 9.433 1.00 85.31 148 GLU A CA 1
ATOM 1211 C C . GLU A 1 148 ? -4.843 5.246 10.849 1.00 85.31 148 GLU A C 1
ATOM 1213 O O . GLU A 1 148 ? -5.820 5.838 11.315 1.00 85.31 148 GLU A O 1
ATOM 1218 N N . MET A 1 149 ? -4.141 4.384 11.587 1.00 85.88 149 MET A N 1
ATOM 1219 C CA . MET A 1 149 ? -4.451 4.076 12.985 1.00 85.88 149 MET A CA 1
ATOM 1220 C C . MET A 1 149 ? -4.227 5.281 13.899 1.00 85.88 149 MET A C 1
ATOM 1222 O O . MET A 1 149 ? -5.043 5.525 14.791 1.00 85.88 149 MET A O 1
ATOM 1226 N N . MET A 1 150 ? -3.187 6.084 13.651 1.00 86.00 150 MET A N 1
ATOM 1227 C CA . MET A 1 150 ? -2.981 7.357 14.346 1.00 86.00 150 MET A CA 1
ATOM 1228 C C . MET A 1 150 ? -4.162 8.311 14.109 1.00 86.00 150 MET A C 1
ATOM 1230 O O . MET A 1 150 ? -4.729 8.847 15.066 1.00 86.00 150 MET A O 1
ATOM 1234 N N . HIS A 1 151 ? -4.597 8.481 12.854 1.00 81.38 151 HIS A N 1
ATOM 1235 C CA . HIS A 1 151 ? -5.775 9.302 12.538 1.00 81.38 151 HIS A CA 1
ATOM 1236 C C . HIS A 1 151 ? -7.037 8.786 13.213 1.00 81.38 151 HIS A C 1
ATOM 1238 O O . HIS A 1 151 ? -7.833 9.567 13.744 1.00 81.38 151 HIS A O 1
ATOM 1244 N N . ALA A 1 152 ? -7.231 7.472 13.194 1.00 81.94 152 ALA A N 1
ATOM 1245 C CA . ALA A 1 152 ? -8.380 6.845 13.808 1.0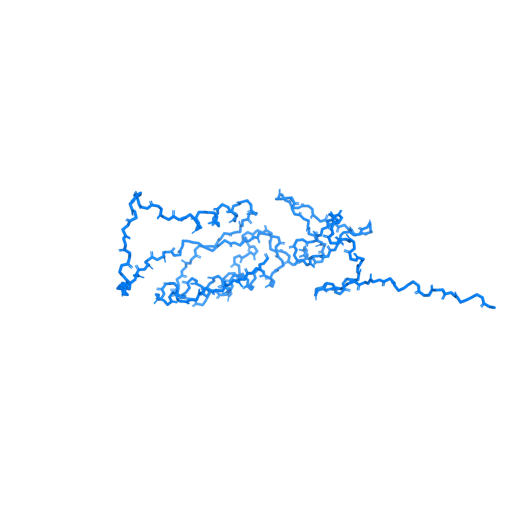0 81.94 152 ALA A CA 1
ATOM 1246 C C . ALA A 1 152 ? -8.413 7.082 15.323 1.00 81.94 152 ALA A C 1
ATOM 1248 O O . ALA A 1 152 ? -9.447 7.470 15.873 1.00 81.94 152 ALA A O 1
ATOM 1249 N N . TRP A 1 153 ? -7.267 6.933 15.987 1.00 80.88 153 TRP A N 1
ATOM 1250 C CA . TRP A 1 153 ? -7.122 7.190 17.415 1.00 80.88 153 TRP A CA 1
ATOM 1251 C C . TRP A 1 153 ? -7.421 8.652 17.774 1.00 80.88 153 TRP A C 1
ATOM 1253 O O . TRP A 1 153 ? -8.223 8.905 18.678 1.00 80.88 153 TRP A O 1
ATOM 1263 N N . LEU A 1 154 ? -6.864 9.616 17.028 1.00 79.31 154 LEU A N 1
ATOM 1264 C CA . LEU A 1 154 ? -7.122 11.047 17.237 1.00 79.31 154 LEU A CA 1
ATOM 1265 C C . LEU A 1 154 ? -8.614 11.381 17.102 1.00 79.31 154 LEU A C 1
ATOM 1267 O O . LEU A 1 154 ? -9.170 12.090 17.947 1.00 79.31 154 LEU A O 1
ATOM 1271 N N . ARG A 1 155 ? -9.289 10.824 16.086 1.00 76.31 155 ARG A N 1
ATOM 1272 C CA . ARG A 1 155 ? -10.736 11.008 15.876 1.00 76.31 155 ARG A CA 1
ATOM 1273 C C . ARG A 1 155 ? -11.561 10.413 17.012 1.00 76.31 155 ARG A C 1
ATOM 1275 O O . ARG A 1 155 ? -12.449 11.088 17.528 1.00 76.31 155 ARG A O 1
ATOM 1282 N N . LEU A 1 156 ? -11.235 9.200 17.461 1.00 74.31 156 LEU A N 1
ATOM 1283 C CA . LEU A 1 156 ? -11.920 8.543 18.581 1.00 74.31 156 LEU A CA 1
ATOM 1284 C C . LEU A 1 156 ? -11.735 9.282 19.918 1.00 74.31 156 LEU A C 1
ATOM 1286 O O . LEU A 1 156 ? -12.590 9.169 20.797 1.00 74.31 156 LEU A O 1
ATOM 1290 N N . LYS A 1 157 ? -10.647 10.046 20.078 1.00 73.50 157 LYS A N 1
ATOM 1291 C CA . LYS A 1 157 ? -10.398 10.920 21.238 1.00 73.50 157 LYS A CA 1
ATOM 1292 C C . LYS A 1 157 ? -10.966 12.337 21.081 1.00 73.50 157 LYS A C 1
ATOM 1294 O O . LYS A 1 157 ? -10.919 13.109 22.034 1.00 73.50 157 LYS A O 1
ATOM 1299 N N . GLY A 1 158 ? -11.522 12.679 19.917 1.00 67.12 158 GLY A N 1
ATOM 1300 C CA . GLY A 1 158 ? -12.083 14.003 19.628 1.00 67.12 158 GLY A CA 1
ATOM 1301 C C . GLY A 1 158 ? -11.050 15.087 19.285 1.00 67.12 158 GLY A C 1
ATOM 1302 O O . GLY A 1 158 ? -11.408 16.262 19.235 1.00 67.12 158 GLY A O 1
ATOM 1303 N N . LEU A 1 159 ? -9.792 14.722 19.013 1.00 63.66 159 LEU A N 1
ATOM 1304 C CA . LEU A 1 159 ? -8.663 15.629 18.739 1.00 63.66 159 LEU A CA 1
ATOM 1305 C C . LEU A 1 159 ? -8.523 15.944 17.232 1.00 63.66 159 LEU A C 1
ATOM 1307 O O . LEU A 1 159 ? -7.496 15.692 16.610 1.00 63.66 159 LEU A O 1
ATOM 1311 N N . SER A 1 160 ? -9.589 16.460 16.614 1.00 58.09 160 SER A N 1
ATOM 1312 C CA . SER A 1 160 ? -9.800 16.426 15.149 1.00 58.09 160 SER A CA 1
ATOM 1313 C C . SER A 1 160 ? -9.115 17.530 14.316 1.00 58.09 160 SER A C 1
ATOM 1315 O O . SER A 1 160 ? -9.588 17.829 13.222 1.00 58.09 160 SER A O 1
ATOM 1317 N N . SER A 1 161 ? -8.046 18.172 14.793 1.00 54.44 161 SER A N 1
ATOM 1318 C CA . SER A 1 161 ? -7.487 19.384 14.158 1.00 54.44 161 SER A CA 1
ATOM 1319 C C . SER A 1 161 ? -6.294 19.174 13.210 1.00 54.44 161 SER A C 1
ATOM 1321 O O . SER A 1 161 ? -5.713 20.161 12.771 1.00 54.44 161 SER A O 1
ATOM 1323 N N . TYR A 1 162 ? -5.936 17.941 12.834 1.00 48.56 162 TYR A N 1
ATOM 1324 C CA . TYR A 1 162 ? -4.865 17.694 11.855 1.00 48.56 162 TYR A CA 1
ATOM 1325 C C . TYR A 1 162 ? -5.422 17.302 10.475 1.00 48.56 162 TYR A C 1
ATOM 1327 O O . TYR A 1 162 ? -6.031 16.247 10.294 1.00 48.56 162 TYR A O 1
ATOM 1335 N N . HIS A 1 163 ? -5.201 18.161 9.481 1.00 50.31 163 HIS A N 1
ATOM 1336 C CA . HIS A 1 163 ? -5.210 17.800 8.064 1.00 50.31 163 HIS A CA 1
ATOM 1337 C C . HIS A 1 163 ? -3.751 17.707 7.622 1.00 50.31 163 HIS A C 1
ATOM 1339 O O . HIS A 1 163 ? -3.089 18.735 7.523 1.00 50.31 163 HIS A O 1
ATOM 1345 N N . SER A 1 164 ? -3.236 16.500 7.377 1.00 42.91 164 SER A N 1
ATOM 1346 C CA . SER A 1 164 ? -2.028 16.355 6.561 1.00 42.91 164 SER A CA 1
ATOM 1347 C C . SER A 1 164 ? -2.444 15.967 5.142 1.00 42.91 164 SER A C 1
ATOM 1349 O O . SER A 1 164 ? -3.160 14.973 4.989 1.00 42.91 164 SER A O 1
ATOM 1351 N N . PRO A 1 165 ? -2.005 16.700 4.111 1.00 40.28 165 PRO A N 1
ATOM 1352 C CA . PRO A 1 165 ? -1.956 16.169 2.763 1.00 40.28 165 PRO A CA 1
ATOM 1353 C C . PRO A 1 165 ? -0.772 15.196 2.719 1.00 40.28 165 PRO A C 1
ATOM 1355 O O . PRO A 1 165 ? 0.380 15.619 2.762 1.00 40.28 165 PRO A O 1
ATOM 1358 N N . ILE A 1 166 ? -1.044 13.893 2.743 1.00 39.94 166 ILE A N 1
ATOM 1359 C CA . ILE A 1 166 ? -0.069 12.922 2.247 1.00 39.94 166 ILE A CA 1
ATOM 1360 C C . ILE A 1 166 ? -0.564 12.537 0.864 1.00 39.94 166 ILE A C 1
ATOM 1362 O O . ILE A 1 166 ? -1.550 11.814 0.739 1.00 39.94 166 ILE A O 1
ATOM 1366 N N . ASP A 1 167 ? 0.095 13.089 -0.148 1.00 34.69 167 ASP A N 1
ATOM 1367 C CA . ASP A 1 167 ? 0.027 12.575 -1.507 1.00 34.69 167 ASP A CA 1
ATOM 1368 C C . ASP A 1 167 ? 0.857 11.278 -1.532 1.00 34.69 167 ASP A C 1
ATOM 1370 O O . ASP A 1 167 ? 2.071 11.311 -1.316 1.00 34.69 167 ASP A O 1
ATOM 1374 N N . ILE A 1 168 ? 0.171 10.139 -1.695 1.00 38.75 168 ILE A N 1
ATOM 1375 C CA . ILE A 1 168 ? 0.749 8.832 -2.058 1.00 38.75 168 ILE A CA 1
ATOM 1376 C C . ILE A 1 168 ? 0.584 8.663 -3.565 1.00 38.75 168 ILE A C 1
ATOM 1378 O O . ILE A 1 168 ? -0.544 8.917 -4.050 1.00 38.75 168 ILE A O 1
#

Organism: Quercus suber (NCBI:txid58331)

InterPro domains:
  IPR022087 Protein DA1-like domain [PF12315] (101-162)
  IPR045218 Protein DA1-like [PTHR24209] (1-100)

Foldseek 3Di:
DDPPPPPPQDWDFFPPPRDIDRPVCVPPPQAAAPARRHGDDPVFDWDQDPLRHTHGVVFQVQFAAAPVSLVVLLVVLDPPDDDAAEDADAPVVVVVVVVVVPDDPDDDDDDDPDPDDPDPPQPLDQRRHHYHYGSGGSVVSSVSSNVVVVQNVCSVVSVNPDDDPDDD

pLDDT: mean 73.1, std 18.79, range [31.25, 93.88]

Radius of gyration: 22.27 Å; chains: 1; bounding box: 72×49×57 Å

Sequence (168 aa):
IPKIQQVLIECRERPFWKQQFCPSHEHDRTPQCCSCERMETRDRKYLLLDDGRKLCLECLDSAVMDTNECQPLYIEIQNSSKEIPMFLVERQALNVAWTEKMRPRMVDNQIIDVETEPRRLIRRCEVTAILVLYGLPRLLTGSILAHEMMHAWLRLKGLSSYHSPIDI

Secondary structure (DSSP, 8-state):
-----------EE-TTTT-EE-GGGGTS---BBTTT--B--TT--EEEPTTS-EEEHHHHTTEE-SHHHHHHHHHHH--SS----EEEE-HHHHHHHHHHHH------S--------------------EEEESSEEHHHHHHHHHHHHHHHHHHHTT----------